Protein AF-A0A941PF91-F1 (afdb_monomer_lite)

Foldseek 3Di:
DPDDDDDCVQLLVLLVVLLVCVVPDDPVRQLLSQQQRNLVSLLPDDQVVLLLLQPQFAFLVVQDPDDDPDGDSDQWQFFEQDPVVRDTDTDGQNDAPDPQGHRNHQWHKFWDFPDSPDRGGGIHIYTDSGDPDSVRSVSVSSNSVVVRVVVVVVVVVVVVVVVVVVVVVVVD

Secondary structure (DSSP, 8-state):
-------THHHHHHHHHHHHHTTTS-HHHHHHHIIIIIIHHHTT--HHHHHHHH-SS--SSSPPS---SS-----EEEEEEETTTTEEEEEESSS-SSSSSSBTTTBEEEEE-S-TT-TTPPPEEEEESS-S-HHHHHHHHHHHHHHHHHHHHHHHHHHHHHHHHHHHHS--

Sequence (172 aa):
AHGHHFSLKELTDALQVYVDNYNRWDSSQGSNHWCKKVGGAQTRLPAHVVNEYCRADRAFEPCPSEWESKLPRTQEVPRLWDSTQSKYIKGSWFIPPSAEDGLGLTYAFLRYTEHLESESAPGYGFFVWMAEKEELCRADLKALQSLWKTRTQQLKLLQSQLLSGVNQCVLA

pLDDT: mean 81.1, std 14.69, range [33.91, 98.0]

Radius of gyration: 18.07 Å; chains: 1; bounding box: 36×33×61 Å

Structure (mmCIF, N/CA/C/O backbone):
data_AF-A0A941PF91-F1
#
_entry.id   AF-A0A941PF91-F1
#
loop_
_atom_site.group_PDB
_atom_site.id
_atom_site.type_symbol
_atom_site.label_atom_id
_atom_site.label_alt_id
_atom_site.label_comp_id
_atom_site.label_asym_id
_atom_site.label_entity_id
_atom_site.label_seq_id
_atom_site.pdbx_PDB_ins_code
_atom_site.Cartn_x
_atom_site.Cartn_y
_atom_site.Cartn_z
_atom_site.occupancy
_atom_site.B_iso_or_equiv
_atom_site.auth_seq_id
_atom_site.auth_comp_id
_atom_site.auth_asym_id
_atom_site.auth_atom_id
_atom_site.pdbx_PDB_model_num
ATOM 1 N N . ALA A 1 1 ? 6.386 -6.883 24.760 1.00 37.00 1 ALA A N 1
ATOM 2 C CA . ALA A 1 1 ? 5.832 -5.520 24.881 1.00 37.00 1 ALA A CA 1
ATOM 3 C C . ALA A 1 1 ? 4.627 -5.408 23.953 1.00 37.00 1 ALA A C 1
ATOM 5 O O . ALA A 1 1 ? 4.801 -5.425 22.742 1.00 37.00 1 ALA A O 1
ATOM 6 N N . HIS A 1 2 ? 3.411 -5.396 24.498 1.00 33.91 2 HIS A N 1
ATOM 7 C CA . HIS A 1 2 ? 2.184 -5.186 23.724 1.00 33.91 2 HIS A CA 1
ATOM 8 C C . HIS A 1 2 ? 1.773 -3.721 23.894 1.00 33.91 2 HIS A C 1
ATOM 10 O O . HIS A 1 2 ? 1.716 -3.260 25.030 1.00 33.91 2 HIS A O 1
ATOM 16 N N . GLY A 1 3 ? 1.527 -2.985 22.804 1.00 50.19 3 GLY A N 1
ATOM 17 C CA . GLY A 1 3 ? 0.952 -1.635 22.911 1.00 50.19 3 GLY A CA 1
ATOM 18 C C . GLY A 1 3 ? 1.453 -0.559 21.948 1.00 50.19 3 GLY A C 1
ATOM 19 O O . GLY A 1 3 ? 0.935 0.552 22.006 1.00 50.19 3 GLY A O 1
ATOM 20 N N . HIS A 1 4 ? 2.401 -0.828 21.045 1.00 59.41 4 HIS A N 1
ATOM 21 C CA . HIS A 1 4 ? 2.691 0.155 19.997 1.00 59.41 4 HIS A CA 1
ATOM 22 C C . HIS A 1 4 ? 1.529 0.195 19.004 1.00 59.41 4 HIS A C 1
ATOM 24 O O . HIS A 1 4 ? 1.258 -0.777 18.299 1.00 59.41 4 HIS A O 1
ATOM 30 N N . HIS A 1 5 ? 0.811 1.318 18.992 1.00 68.94 5 HIS A N 1
ATOM 31 C CA . HIS A 1 5 ? -0.225 1.577 18.006 1.00 68.94 5 HIS A CA 1
ATOM 32 C C . HIS A 1 5 ? 0.421 1.623 16.617 1.00 68.94 5 HIS A C 1
ATOM 34 O O . HIS A 1 5 ? 1.370 2.376 16.393 1.00 68.94 5 HIS A O 1
ATOM 40 N N . PHE A 1 6 ? -0.073 0.783 15.708 1.00 79.88 6 PHE A N 1
ATOM 41 C CA . PHE A 1 6 ? 0.351 0.787 14.314 1.00 79.88 6 PHE A CA 1
ATOM 42 C C . PHE A 1 6 ? 0.146 2.180 13.706 1.00 79.88 6 PHE A C 1
ATOM 44 O O . PHE A 1 6 ? -0.877 2.805 13.963 1.00 79.88 6 PHE A O 1
ATOM 51 N N . SER A 1 7 ? 1.094 2.641 12.891 1.00 85.31 7 SER A N 1
ATOM 52 C CA . SER A 1 7 ? 1.037 3.935 12.212 1.00 85.31 7 SER A CA 1
ATOM 53 C C . SER A 1 7 ? 1.096 3.743 10.703 1.00 85.31 7 SER A C 1
ATOM 55 O O . SER A 1 7 ? 2.007 3.089 10.198 1.00 85.31 7 SER A O 1
ATOM 57 N N . LEU A 1 8 ? 0.171 4.374 9.976 1.00 90.94 8 LEU A N 1
ATOM 58 C CA . LEU A 1 8 ? 0.203 4.411 8.508 1.00 90.94 8 LEU A CA 1
ATOM 59 C C . LEU A 1 8 ? 1.269 5.357 7.940 1.00 90.94 8 LEU A C 1
ATOM 61 O O . LEU A 1 8 ? 1.470 5.370 6.728 1.00 90.94 8 LEU A O 1
ATOM 65 N N . LYS A 1 9 ? 1.975 6.109 8.798 1.00 91.81 9 LYS A N 1
ATOM 66 C CA . LYS A 1 9 ? 2.915 7.159 8.388 1.00 91.81 9 LYS A CA 1
ATOM 67 C C . LYS A 1 9 ? 3.975 6.661 7.408 1.00 91.81 9 LYS A C 1
ATOM 69 O O . LYS A 1 9 ? 4.230 7.321 6.412 1.00 91.81 9 LYS A O 1
ATOM 74 N N . GLU A 1 10 ? 4.567 5.494 7.661 1.00 94.25 10 GLU A N 1
ATOM 75 C CA . GLU A 1 10 ? 5.618 4.955 6.788 1.00 94.25 10 GLU A CA 1
ATOM 76 C C . GLU A 1 10 ? 5.120 4.722 5.357 1.00 94.25 10 GLU A C 1
ATOM 78 O O . GLU A 1 10 ? 5.814 5.058 4.399 1.00 94.25 10 GLU A O 1
ATOM 83 N N . LEU A 1 11 ? 3.904 4.185 5.208 1.00 96.31 11 LEU A N 1
ATOM 84 C CA . LEU A 1 11 ? 3.304 3.943 3.900 1.00 96.31 11 LEU A CA 1
ATOM 85 C C . LEU A 1 11 ? 2.885 5.255 3.230 1.00 96.31 11 LEU A C 1
ATOM 87 O O . LEU A 1 11 ? 3.169 5.454 2.051 1.00 96.31 11 LEU A O 1
ATOM 91 N N . THR A 1 12 ? 2.250 6.168 3.971 1.00 96.31 12 THR A N 1
ATOM 92 C CA . THR A 1 12 ? 1.822 7.457 3.408 1.00 96.31 12 THR A CA 1
ATOM 93 C C . THR A 1 12 ? 3.007 8.329 3.002 1.00 96.31 12 THR A C 1
ATOM 95 O O . THR A 1 12 ? 2.947 8.968 1.960 1.00 96.31 12 THR A O 1
ATOM 98 N N . ASP A 1 13 ? 4.101 8.322 3.767 1.00 97.31 13 ASP A N 1
ATOM 99 C CA . ASP A 1 13 ? 5.326 9.045 3.414 1.00 97.31 13 ASP A CA 1
ATOM 100 C C . ASP A 1 13 ? 5.967 8.442 2.158 1.00 97.31 13 ASP A C 1
ATOM 102 O O . ASP A 1 13 ? 6.359 9.172 1.251 1.00 97.31 13 ASP A O 1
ATOM 106 N N . ALA A 1 14 ? 6.048 7.108 2.071 1.00 97.38 14 ALA A N 1
ATOM 107 C CA . ALA A 1 14 ? 6.593 6.438 0.894 1.00 97.38 14 ALA A CA 1
ATOM 108 C C . ALA A 1 14 ? 5.777 6.753 -0.370 1.00 97.38 14 ALA A C 1
ATOM 110 O O . ALA A 1 14 ? 6.367 7.042 -1.412 1.00 97.38 14 ALA A O 1
ATOM 111 N N . LEU A 1 15 ? 4.443 6.743 -0.271 1.00 96.81 15 LEU A N 1
ATOM 112 C CA . LEU A 1 15 ? 3.547 7.129 -1.363 1.00 96.81 15 LEU A CA 1
ATOM 113 C C . LEU A 1 15 ? 3.689 8.608 -1.728 1.00 96.81 15 LEU A C 1
ATOM 115 O O . LEU A 1 15 ? 3.776 8.920 -2.910 1.00 96.81 15 LEU A O 1
ATOM 119 N N . GLN A 1 16 ? 3.769 9.508 -0.744 1.00 97.69 16 GLN A N 1
ATOM 120 C CA . GLN A 1 16 ? 3.970 10.937 -0.989 1.00 97.69 16 GLN A CA 1
ATOM 121 C C . GLN A 1 16 ? 5.276 11.186 -1.749 1.00 97.69 16 GLN A C 1
ATOM 123 O O . GLN A 1 16 ? 5.264 11.860 -2.771 1.00 97.69 16 GLN A O 1
ATOM 128 N N . VAL A 1 17 ? 6.383 10.572 -1.317 1.00 98.00 17 VAL A N 1
ATOM 129 C CA . VAL A 1 17 ? 7.673 10.696 -2.013 1.00 98.00 17 VAL A CA 1
ATOM 130 C C . VAL A 1 17 ? 7.591 10.144 -3.439 1.00 98.00 17 VAL A C 1
ATOM 132 O O . VAL A 1 17 ? 8.153 10.751 -4.349 1.00 98.00 17 VAL A O 1
ATOM 135 N N . TYR A 1 18 ? 6.893 9.023 -3.650 1.00 96.56 18 TYR A N 1
ATOM 136 C CA . TYR A 1 18 ? 6.701 8.462 -4.989 1.00 96.56 18 TYR A CA 1
ATOM 137 C C . TYR A 1 18 ? 5.920 9.418 -5.894 1.00 96.56 18 TYR A C 1
ATOM 139 O O . TYR A 1 18 ? 6.340 9.691 -7.012 1.00 96.56 18 TYR A O 1
ATOM 147 N N . VAL A 1 19 ? 4.811 9.960 -5.389 1.00 96.25 19 VAL A N 1
ATOM 148 C CA . VAL A 1 19 ? 3.976 10.943 -6.084 1.00 96.25 19 VAL A CA 1
ATOM 149 C C . VAL A 1 19 ? 4.787 12.196 -6.431 1.00 96.25 19 VAL A C 1
ATOM 151 O O . VAL A 1 19 ? 4.846 12.579 -7.593 1.00 96.25 19 VAL A O 1
ATOM 154 N N . ASP A 1 20 ? 5.490 12.788 -5.464 1.00 97.44 20 ASP A N 1
ATOM 155 C CA . ASP A 1 20 ? 6.247 14.036 -5.650 1.00 97.44 20 ASP A CA 1
ATOM 156 C C . ASP A 1 20 ? 7.359 13.924 -6.706 1.00 97.44 20 ASP A C 1
ATOM 158 O O . ASP A 1 20 ? 7.788 14.928 -7.286 1.00 97.44 20 ASP A O 1
ATOM 162 N N . ASN A 1 21 ? 7.842 12.703 -6.953 1.00 97.06 21 ASN A N 1
ATOM 163 C CA . ASN A 1 21 ? 8.919 12.420 -7.895 1.00 97.06 21 ASN A CA 1
ATOM 164 C C . ASN A 1 21 ? 8.467 11.631 -9.129 1.00 97.06 21 ASN A C 1
ATOM 166 O O . ASN A 1 21 ? 9.312 11.320 -9.965 1.00 97.06 21 ASN A O 1
ATOM 170 N N . TYR A 1 22 ? 7.169 11.357 -9.291 1.00 93.62 22 TYR A N 1
ATOM 171 C CA . TYR A 1 22 ? 6.650 10.480 -10.343 1.00 93.62 22 TYR A CA 1
ATOM 172 C C . TYR A 1 22 ? 7.139 10.877 -11.743 1.00 93.62 22 TYR A C 1
ATOM 174 O O . TYR A 1 22 ? 7.702 10.065 -12.466 1.00 93.62 22 TYR A O 1
ATOM 182 N N . ASN A 1 23 ? 7.008 12.161 -12.091 1.00 93.25 23 ASN A N 1
ATOM 183 C CA . ASN A 1 23 ? 7.433 12.698 -13.391 1.00 93.25 23 ASN A CA 1
ATOM 184 C C . ASN A 1 23 ? 8.930 13.064 -13.456 1.00 93.25 23 ASN A C 1
ATOM 186 O O . ASN A 1 23 ? 9.387 13.610 -14.457 1.00 93.25 23 ASN A O 1
ATOM 190 N N . ARG A 1 24 ? 9.683 12.854 -12.370 1.00 96.06 24 ARG A N 1
ATOM 191 C CA . ARG A 1 24 ? 11.101 13.245 -12.245 1.00 96.06 24 ARG A CA 1
ATOM 192 C C . ARG A 1 24 ? 12.043 12.052 -12.241 1.00 96.06 24 ARG A C 1
ATOM 194 O O . ARG A 1 24 ? 13.215 12.210 -12.566 1.00 96.06 24 ARG A O 1
ATOM 201 N N . TRP A 1 25 ? 11.547 10.900 -11.816 1.00 96.31 25 TRP A N 1
ATOM 202 C CA . TRP A 1 25 ? 12.309 9.670 -11.759 1.00 96.31 25 TRP A CA 1
ATOM 203 C C . TRP A 1 25 ? 12.261 8.918 -13.075 1.00 96.31 25 TRP A C 1
ATOM 205 O O . TRP A 1 25 ? 11.244 8.888 -13.766 1.00 96.31 25 TRP A O 1
ATOM 215 N N . ASP A 1 26 ? 13.375 8.272 -13.396 1.00 95.44 26 ASP A N 1
ATOM 216 C CA . ASP A 1 26 ? 13.375 7.247 -14.426 1.00 95.44 26 ASP A CA 1
ATOM 217 C C . ASP A 1 26 ? 12.670 5.967 -13.935 1.00 95.44 26 ASP A C 1
ATOM 219 O O . ASP A 1 26 ? 12.357 5.792 -12.751 1.00 95.44 26 ASP A O 1
ATOM 223 N N . SER A 1 27 ? 12.435 5.033 -14.856 1.00 91.94 27 SER A N 1
ATOM 224 C CA . SER A 1 27 ? 11.764 3.766 -14.557 1.00 91.94 27 SER A CA 1
ATOM 225 C C . SER A 1 27 ? 12.485 2.923 -13.496 1.00 91.94 27 SER A C 1
ATOM 227 O O . SER A 1 27 ? 11.837 2.189 -12.748 1.00 91.94 27 SER A O 1
ATOM 229 N N . SER A 1 28 ? 13.813 3.010 -13.399 1.00 94.38 28 SER A N 1
ATOM 230 C CA . SER A 1 28 ? 14.595 2.265 -12.406 1.00 94.38 28 SER A CA 1
ATOM 231 C C . SER A 1 28 ? 14.400 2.855 -11.010 1.00 94.38 28 SER A C 1
ATOM 233 O O . SER A 1 28 ? 14.093 2.136 -10.062 1.00 94.38 28 SER A O 1
ATOM 235 N N . GLN A 1 29 ? 14.496 4.178 -10.884 1.00 96.38 29 GLN A N 1
ATOM 236 C CA . GLN A 1 29 ? 14.245 4.903 -9.641 1.00 96.38 29 GLN A CA 1
ATOM 237 C C . GLN A 1 29 ? 12.800 4.712 -9.165 1.00 96.38 29 GLN A C 1
ATOM 239 O O . GLN A 1 29 ? 12.576 4.373 -8.000 1.00 96.38 29 GLN A O 1
ATOM 244 N N . GLY A 1 30 ? 11.835 4.855 -10.081 1.00 95.38 30 GLY A N 1
ATOM 245 C CA . GLY A 1 30 ? 10.414 4.646 -9.819 1.00 95.38 30 GLY A CA 1
ATOM 246 C C . GLY A 1 30 ? 10.125 3.231 -9.325 1.00 95.38 30 GLY A C 1
ATOM 247 O O . GLY A 1 30 ? 9.635 3.064 -8.209 1.00 95.38 30 GLY A O 1
ATOM 248 N N . SER A 1 31 ? 10.488 2.201 -10.096 1.00 94.75 31 SER A N 1
ATOM 249 C CA . SER A 1 31 ? 10.262 0.803 -9.686 1.00 94.75 31 SER A CA 1
ATOM 250 C C . SER A 1 31 ? 10.981 0.451 -8.383 1.00 94.75 31 SER A C 1
ATOM 252 O O . SER A 1 31 ? 10.398 -0.205 -7.521 1.00 94.75 31 SER A O 1
ATOM 254 N N . ASN A 1 32 ? 12.215 0.920 -8.172 1.00 96.12 32 ASN A N 1
ATOM 255 C CA . ASN A 1 32 ? 12.945 0.652 -6.934 1.00 96.12 32 ASN A CA 1
ATOM 256 C C . ASN A 1 32 ? 12.224 1.254 -5.721 1.00 96.12 32 ASN A C 1
ATOM 258 O O . ASN A 1 32 ? 11.976 0.551 -4.738 1.00 96.12 32 ASN A O 1
ATOM 262 N N . HIS A 1 33 ? 11.819 2.525 -5.793 1.00 97.44 33 HIS A N 1
ATOM 263 C CA . HIS A 1 33 ? 11.078 3.151 -4.699 1.00 97.44 33 HIS A CA 1
ATOM 264 C C . HIS A 1 33 ? 9.710 2.496 -4.495 1.00 97.44 33 HIS A C 1
ATOM 266 O O . HIS A 1 33 ? 9.342 2.189 -3.360 1.00 97.44 33 HIS A O 1
ATOM 272 N N . TRP A 1 34 ? 8.979 2.225 -5.576 1.00 96.38 34 TRP A N 1
ATOM 273 C CA . TRP A 1 34 ? 7.686 1.551 -5.528 1.00 96.38 34 TRP A CA 1
ATOM 274 C C . TRP A 1 34 ? 7.797 0.195 -4.828 1.00 96.38 34 TRP A C 1
ATOM 276 O O . TRP A 1 34 ? 7.204 -0.021 -3.772 1.00 96.38 34 TRP A O 1
ATOM 286 N N . CYS A 1 35 ? 8.642 -0.698 -5.332 1.00 95.19 35 CYS A N 1
ATOM 287 C CA . CYS A 1 35 ? 8.772 -2.040 -4.786 1.00 95.19 35 CYS A CA 1
ATOM 288 C C . CYS A 1 35 ? 9.360 -2.019 -3.374 1.00 95.19 35 CYS A C 1
ATOM 290 O O . CYS A 1 35 ? 8.791 -2.613 -2.465 1.00 95.19 35 CYS A O 1
ATOM 292 N N . LYS A 1 36 ? 10.474 -1.315 -3.145 1.00 96.06 36 LYS A N 1
ATOM 293 C CA . LYS A 1 36 ? 11.223 -1.430 -1.883 1.00 96.06 36 LYS A CA 1
ATOM 294 C C . LYS A 1 36 ? 10.711 -0.519 -0.772 1.00 96.06 36 LYS A C 1
ATOM 296 O O . LYS A 1 36 ? 10.856 -0.867 0.399 1.00 96.06 36 LYS A O 1
ATOM 301 N N . LYS A 1 37 ? 10.145 0.651 -1.093 1.00 97.50 37 LYS A N 1
ATOM 302 C CA . LYS A 1 37 ? 9.644 1.606 -0.087 1.00 97.50 37 LYS A CA 1
ATOM 303 C C . LYS A 1 37 ? 8.139 1.482 0.099 1.00 97.50 37 LYS A C 1
ATOM 305 O O . LYS A 1 37 ? 7.715 1.241 1.226 1.00 97.50 37 LYS A O 1
ATOM 310 N N . VAL A 1 38 ? 7.350 1.576 -0.974 1.00 96.69 38 VAL A N 1
ATOM 311 C CA . VAL A 1 38 ? 5.884 1.431 -0.885 1.00 96.69 38 VAL A CA 1
ATOM 312 C C . VAL A 1 38 ? 5.524 -0.015 -0.549 1.00 96.69 38 VAL A C 1
ATOM 314 O O . VAL A 1 38 ? 4.953 -0.270 0.511 1.00 96.69 38 VAL A O 1
ATOM 317 N N . GLY A 1 39 ? 5.956 -0.976 -1.371 1.00 94.94 39 GLY A N 1
ATOM 318 C CA . GLY A 1 39 ? 5.732 -2.403 -1.120 1.00 94.94 39 GLY A CA 1
ATOM 319 C C . GLY A 1 39 ? 6.336 -2.849 0.210 1.00 94.94 39 GLY A C 1
ATOM 320 O O . GLY A 1 39 ? 5.707 -3.565 0.985 1.00 94.94 39 GLY A O 1
ATOM 321 N N . GLY A 1 40 ? 7.532 -2.349 0.531 1.00 94.69 40 GLY A N 1
ATOM 322 C CA . GLY A 1 40 ? 8.193 -2.624 1.802 1.00 94.69 40 GLY A CA 1
ATOM 323 C C . GLY A 1 40 ? 7.405 -2.122 3.014 1.00 94.69 40 GLY A C 1
ATOM 324 O O . GLY A 1 40 ? 7.411 -2.785 4.044 1.00 94.69 40 GLY A O 1
ATOM 325 N N . ALA A 1 41 ? 6.719 -0.981 2.931 1.00 95.69 41 ALA A N 1
ATOM 326 C CA . ALA A 1 41 ? 5.812 -0.523 3.986 1.00 95.69 41 ALA A CA 1
ATOM 327 C C . ALA A 1 41 ? 4.510 -1.340 4.025 1.00 95.69 41 ALA A C 1
ATOM 329 O O . ALA A 1 41 ? 3.982 -1.614 5.104 1.00 95.69 41 ALA A O 1
ATOM 330 N N . GLN A 1 42 ? 4.031 -1.798 2.868 1.00 94.31 42 GLN A N 1
ATOM 331 C CA . GLN A 1 42 ? 2.830 -2.624 2.756 1.00 94.31 42 GLN A CA 1
ATOM 332 C C . GLN A 1 42 ? 2.960 -3.999 3.436 1.00 94.31 42 GLN A C 1
ATOM 334 O O . GLN A 1 42 ? 1.972 -4.509 3.969 1.00 94.31 42 GLN A O 1
ATOM 339 N N . THR A 1 43 ? 4.165 -4.578 3.514 1.00 92.31 43 THR A N 1
ATOM 340 C CA . THR A 1 43 ? 4.395 -5.846 4.244 1.00 92.31 43 THR A CA 1
ATOM 341 C C . THR A 1 43 ? 4.165 -5.736 5.754 1.00 92.31 43 THR A C 1
ATOM 343 O O . THR A 1 43 ? 3.923 -6.745 6.413 1.00 92.31 43 THR A O 1
ATOM 346 N N . ARG A 1 44 ? 4.215 -4.520 6.318 1.00 91.94 44 ARG A N 1
ATOM 347 C CA . ARG A 1 44 ? 4.026 -4.257 7.756 1.00 91.94 44 ARG A CA 1
ATOM 348 C C . ARG A 1 44 ? 2.594 -3.868 8.122 1.00 91.94 44 ARG A C 1
ATOM 350 O O . ARG A 1 44 ? 2.330 -3.551 9.283 1.00 91.94 44 ARG A O 1
ATOM 357 N N . LEU A 1 45 ? 1.672 -3.861 7.159 1.00 91.31 45 LEU A N 1
ATOM 358 C CA . LEU A 1 45 ? 0.293 -3.470 7.424 1.00 91.31 45 LEU A CA 1
ATOM 359 C C . LEU A 1 45 ? -0.421 -4.492 8.318 1.00 91.31 45 LEU A C 1
ATOM 361 O O . LEU A 1 45 ? -0.315 -5.701 8.102 1.00 91.31 45 LEU A O 1
ATOM 365 N N . PRO A 1 46 ? -1.210 -4.030 9.301 1.00 88.88 46 PRO A N 1
ATOM 366 C CA . PRO A 1 46 ? -2.051 -4.909 10.088 1.00 88.88 46 PRO A CA 1
ATOM 367 C C . PRO A 1 46 ? -3.213 -5.420 9.233 1.00 88.88 46 PRO A C 1
ATOM 369 O O . PRO A 1 46 ? -3.684 -4.747 8.314 1.00 88.88 46 PRO A O 1
ATOM 372 N N . ALA A 1 47 ? -3.749 -6.581 9.611 1.00 86.44 47 ALA A N 1
ATOM 373 C CA . ALA A 1 47 ? -4.807 -7.262 8.865 1.00 86.44 47 ALA A CA 1
ATOM 374 C C . ALA A 1 47 ? -6.026 -6.376 8.549 1.00 86.44 47 ALA A C 1
ATOM 376 O O . ALA A 1 47 ? -6.621 -6.520 7.490 1.00 86.44 47 ALA A O 1
ATOM 377 N N . HIS A 1 48 ? -6.394 -5.438 9.428 1.00 85.31 48 HIS A N 1
ATOM 378 C CA . HIS A 1 48 ? -7.531 -4.552 9.169 1.00 85.31 48 HIS A CA 1
ATOM 379 C C . HIS A 1 48 ? -7.278 -3.569 8.015 1.00 85.31 48 HIS A C 1
ATOM 381 O O . HIS A 1 48 ? -8.214 -3.259 7.295 1.00 85.31 48 HIS A O 1
ATOM 387 N N . VAL A 1 49 ? -6.040 -3.113 7.794 1.00 89.31 49 VAL A N 1
ATOM 388 C CA . VAL A 1 49 ? -5.701 -2.279 6.625 1.00 89.31 49 VAL A CA 1
ATOM 389 C C . VAL A 1 49 ? -5.586 -3.148 5.375 1.00 89.31 49 VAL A C 1
ATOM 391 O O . VAL A 1 49 ? -6.077 -2.770 4.318 1.00 89.31 49 VAL A O 1
ATOM 394 N N . VAL A 1 50 ? -5.000 -4.343 5.496 1.00 89.75 50 VAL A N 1
ATOM 395 C CA . VAL A 1 50 ? -4.930 -5.302 4.379 1.00 89.75 50 VAL A CA 1
ATOM 396 C C . VAL A 1 50 ? -6.330 -5.673 3.883 1.00 89.75 50 VAL A C 1
ATOM 398 O O . VAL A 1 50 ? -6.567 -5.702 2.682 1.00 89.75 50 VAL A O 1
ATOM 401 N N . ASN A 1 51 ? -7.296 -5.863 4.783 1.00 86.94 51 ASN A N 1
ATOM 402 C CA . ASN A 1 51 ? -8.683 -6.118 4.395 1.00 86.94 51 ASN A CA 1
ATOM 403 C C . ASN A 1 51 ? -9.288 -4.959 3.584 1.00 86.94 51 ASN A C 1
ATOM 405 O O . ASN A 1 51 ? -10.055 -5.217 2.661 1.00 86.94 51 ASN A O 1
ATOM 409 N N . GLU A 1 52 ? -8.936 -3.700 3.877 1.00 88.38 52 GLU A N 1
ATOM 410 C CA . GLU A 1 52 ? -9.366 -2.556 3.056 1.00 88.38 52 GLU A CA 1
ATOM 411 C C . GLU A 1 52 ? -8.778 -2.632 1.647 1.00 88.38 52 GLU A C 1
ATOM 413 O O . GLU A 1 52 ? -9.486 -2.346 0.686 1.00 88.38 52 GLU A O 1
ATOM 418 N N . TYR A 1 53 ? -7.526 -3.079 1.520 1.00 87.50 53 TYR A N 1
ATOM 419 C CA . TYR A 1 53 ? -6.862 -3.312 0.238 1.00 87.50 53 TYR A CA 1
ATOM 420 C C . TYR A 1 53 ? -7.387 -4.524 -0.539 1.00 87.50 53 TYR A C 1
ATOM 422 O O . TYR A 1 53 ? -7.321 -4.519 -1.769 1.00 87.50 53 TYR A O 1
ATOM 430 N N . CYS A 1 54 ? -7.927 -5.538 0.134 1.00 82.56 54 CYS A N 1
ATOM 431 C CA . CYS A 1 54 ? -8.405 -6.775 -0.496 1.00 82.56 54 CYS A CA 1
ATOM 432 C C . CYS A 1 54 ? -9.922 -6.808 -0.742 1.00 82.56 54 CYS A C 1
ATOM 434 O O . CYS A 1 54 ? -10.436 -7.752 -1.336 1.00 82.56 54 CYS A O 1
ATOM 436 N N . ARG A 1 55 ? -10.676 -5.804 -0.289 1.00 81.88 55 ARG A N 1
ATOM 437 C CA . ARG A 1 55 ? -12.140 -5.794 -0.414 1.00 81.88 55 ARG A CA 1
ATOM 438 C C . ARG A 1 55 ? -12.574 -5.686 -1.882 1.00 81.88 55 ARG A C 1
ATOM 440 O O . ARG A 1 55 ? -12.037 -4.843 -2.585 1.00 81.88 55 ARG A O 1
ATOM 447 N N . ALA A 1 56 ? -13.528 -6.475 -2.363 1.00 76.25 56 ALA A N 1
ATOM 448 C CA . ALA A 1 56 ? -13.931 -6.418 -3.780 1.00 76.25 56 ALA A CA 1
ATOM 449 C C . ALA A 1 56 ? -15.061 -5.408 -4.070 1.00 76.25 56 ALA A C 1
ATOM 451 O O . ALA A 1 56 ? -15.290 -5.039 -5.216 1.00 76.25 56 ALA A O 1
ATOM 452 N N . ASP A 1 57 ? -15.782 -4.969 -3.038 1.00 78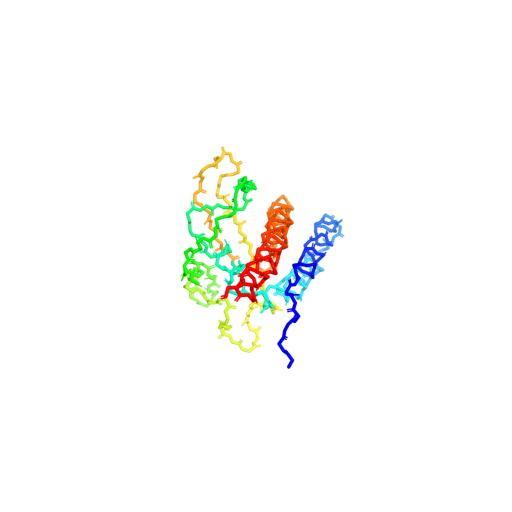.12 57 ASP A N 1
ATOM 453 C CA . ASP A 1 57 ? -17.064 -4.258 -3.162 1.00 78.12 57 ASP A CA 1
ATOM 454 C C . ASP A 1 57 ? -16.963 -2.727 -3.295 1.00 78.12 57 ASP A C 1
ATOM 456 O O . ASP A 1 57 ? -17.967 -2.063 -3.523 1.00 78.12 57 ASP A O 1
ATOM 460 N N . ARG A 1 58 ? -15.771 -2.147 -3.138 1.00 81.50 58 ARG A N 1
ATOM 461 C CA . ARG A 1 58 ? -15.537 -0.692 -3.140 1.00 81.50 58 ARG A CA 1
ATOM 462 C C . ARG A 1 58 ? -14.109 -0.424 -3.572 1.00 81.50 58 ARG A C 1
ATOM 464 O O . ARG A 1 58 ? -13.263 -1.291 -3.417 1.00 81.50 58 ARG A O 1
ATOM 471 N N . ALA A 1 59 ? -13.787 0.768 -4.037 1.00 81.44 59 ALA A N 1
ATOM 472 C CA . ALA A 1 59 ? -12.416 1.141 -4.355 1.00 81.44 59 ALA A CA 1
ATOM 473 C C . ALA A 1 59 ? -11.851 2.201 -3.404 1.00 81.44 59 ALA A C 1
ATOM 475 O O . ALA A 1 59 ? -12.502 2.590 -2.438 1.00 81.44 59 ALA A O 1
ATOM 476 N N . PHE A 1 60 ? -10.607 2.618 -3.642 1.00 86.75 60 PHE A N 1
ATOM 477 C CA . PHE A 1 60 ? -10.029 3.791 -2.979 1.00 86.75 60 PHE A CA 1
ATOM 478 C C . PHE A 1 60 ? -10.306 5.090 -3.738 1.00 86.75 60 PHE A C 1
ATOM 480 O O . PHE A 1 60 ? -10.210 6.148 -3.129 1.00 86.75 60 PHE A O 1
ATOM 487 N N . GLU A 1 61 ? -10.701 5.006 -5.013 1.00 83.94 61 GLU A N 1
ATOM 488 C CA . GLU A 1 61 ? -11.207 6.136 -5.791 1.00 83.94 61 GLU A CA 1
ATOM 489 C C . GLU A 1 61 ? -12.635 5.831 -6.282 1.00 83.94 61 GLU A C 1
ATOM 491 O O . GLU A 1 61 ? -12.825 4.796 -6.920 1.00 83.94 61 GLU A O 1
ATOM 496 N N . PRO A 1 62 ? -13.633 6.685 -5.998 1.00 84.38 62 PRO A N 1
ATOM 497 C CA . PRO A 1 62 ? -13.530 7.878 -5.158 1.00 84.38 62 PRO A CA 1
ATOM 498 C C . PRO A 1 62 ? -13.140 7.544 -3.710 1.00 84.38 62 PRO A C 1
ATOM 500 O O . PRO A 1 62 ? -13.533 6.507 -3.171 1.00 84.38 62 PRO A O 1
ATOM 503 N N . CYS A 1 63 ? -12.360 8.433 -3.078 1.00 87.00 63 CYS A N 1
ATOM 504 C CA . CYS A 1 63 ? -11.997 8.303 -1.662 1.00 87.00 63 CYS A CA 1
ATOM 505 C C . CYS A 1 63 ? -13.263 8.108 -0.820 1.00 87.00 63 CYS A C 1
ATOM 507 O O . CYS A 1 63 ? -14.129 8.990 -0.838 1.00 87.00 63 CYS A O 1
ATOM 509 N N . PRO A 1 64 ? -13.373 7.021 -0.040 1.00 84.12 64 PRO A N 1
ATOM 510 C CA . PRO A 1 64 ? -14.612 6.767 0.663 1.00 84.12 64 PRO A CA 1
ATOM 511 C C . PRO A 1 64 ? -14.953 7.833 1.705 1.00 84.12 64 PRO A C 1
ATOM 513 O O . PRO A 1 64 ? -14.077 8.322 2.427 1.00 84.12 64 PRO A O 1
ATOM 516 N N . SER A 1 65 ? -16.242 8.165 1.791 1.00 83.12 65 SER A N 1
ATOM 517 C CA . SER A 1 65 ? -16.792 9.104 2.774 1.00 83.12 65 SER A CA 1
ATOM 518 C C . SER A 1 65 ? -16.846 8.514 4.184 1.00 83.12 65 SER A C 1
ATOM 520 O O . SER A 1 65 ? -16.688 9.242 5.164 1.00 83.12 65 SER A O 1
ATOM 522 N N . GLU A 1 66 ? -17.024 7.197 4.293 1.00 83.44 66 GLU A N 1
ATOM 523 C CA . GLU A 1 66 ? -17.127 6.467 5.556 1.00 83.44 66 GLU A CA 1
ATOM 524 C C . GLU A 1 66 ? -16.206 5.244 5.566 1.00 83.44 66 GLU A C 1
ATOM 526 O O . GLU A 1 66 ? -15.946 4.643 4.528 1.00 83.44 66 GLU A O 1
ATOM 531 N N . TRP A 1 67 ? -15.710 4.853 6.742 1.00 85.19 67 TRP A N 1
ATOM 532 C CA . TRP A 1 67 ? -14.911 3.636 6.921 1.00 85.19 67 TRP A CA 1
ATOM 533 C C . TRP A 1 67 ? -15.603 2.715 7.918 1.00 85.19 67 TRP A C 1
ATOM 535 O O . TRP A 1 67 ? -15.657 3.002 9.120 1.00 85.19 67 TRP A O 1
ATOM 545 N N . GLU A 1 68 ? -16.132 1.600 7.423 1.00 83.19 68 GLU A N 1
ATOM 546 C CA . GLU A 1 68 ? -16.951 0.681 8.198 1.00 83.19 68 GLU A CA 1
ATOM 547 C C . GLU A 1 68 ? -16.143 0.039 9.335 1.00 83.19 68 GLU A C 1
ATOM 549 O O . GLU A 1 68 ? -14.946 -0.247 9.230 1.00 83.19 68 GLU A O 1
ATOM 554 N N . SER A 1 69 ? -16.789 -0.205 10.474 1.00 74.75 69 SER A N 1
ATOM 555 C CA . SER A 1 69 ? -16.157 -0.906 11.601 1.00 74.75 69 SER A CA 1
ATOM 556 C C . SER A 1 69 ? -16.035 -2.412 11.356 1.00 74.75 69 SER A C 1
ATOM 558 O O . SER A 1 69 ? -15.108 -3.050 11.856 1.00 74.75 69 SER A O 1
ATOM 560 N N . LYS A 1 70 ? -16.954 -2.986 10.570 1.00 78.62 70 LYS A N 1
ATOM 561 C CA . LYS A 1 70 ? -16.972 -4.405 10.209 1.00 78.62 70 LYS A CA 1
ATOM 562 C C . LYS A 1 70 ? -16.404 -4.582 8.808 1.00 78.62 70 LYS A C 1
ATOM 564 O O . LYS A 1 70 ? -17.088 -4.328 7.825 1.00 78.62 70 LYS A O 1
ATOM 569 N N . LEU A 1 71 ? -15.163 -5.049 8.739 1.00 76.38 71 LEU A N 1
ATOM 570 C CA . LEU A 1 71 ? -14.506 -5.335 7.469 1.00 76.38 71 LEU A CA 1
ATOM 571 C C . LEU A 1 71 ? -14.771 -6.780 7.028 1.00 76.38 71 LEU A C 1
ATOM 573 O O . LEU A 1 71 ? -14.623 -7.697 7.848 1.00 76.38 71 LEU A O 1
ATOM 577 N N . PRO A 1 72 ? -15.102 -7.011 5.745 1.00 74.56 72 PRO A N 1
ATOM 578 C CA . PRO A 1 72 ? -15.001 -8.320 5.121 1.00 74.56 72 PRO A CA 1
ATOM 579 C C . PRO A 1 72 ? -13.613 -8.908 5.379 1.00 74.56 72 PRO A C 1
ATOM 581 O O . PRO A 1 72 ? -12.591 -8.258 5.164 1.00 74.56 72 PRO A O 1
ATOM 584 N N . ARG A 1 73 ? -13.564 -10.151 5.863 1.00 68.62 73 ARG A N 1
ATOM 585 C CA . ARG A 1 73 ? -12.306 -10.867 6.132 1.00 68.62 73 ARG A CA 1
ATOM 586 C C . ARG A 1 73 ? -11.786 -11.569 4.879 1.00 68.62 73 ARG A C 1
ATOM 588 O O . ARG A 1 73 ? -11.368 -12.721 4.936 1.00 68.62 73 ARG A O 1
ATOM 595 N N . THR A 1 74 ? -11.861 -10.900 3.738 1.00 66.50 74 THR A N 1
ATOM 596 C CA . THR A 1 74 ? -11.335 -11.421 2.480 1.00 66.50 74 THR A CA 1
ATOM 597 C C . THR A 1 74 ? -9.893 -10.956 2.356 1.00 66.50 74 THR A C 1
ATOM 599 O O . THR A 1 74 ? -9.645 -9.791 2.073 1.00 66.50 74 THR A O 1
ATOM 602 N N . GLN A 1 75 ? -8.941 -11.857 2.600 1.00 62.34 75 GLN A N 1
ATOM 603 C CA . GLN A 1 75 ? -7.513 -11.616 2.338 1.00 62.34 75 GLN A CA 1
ATOM 604 C C . GLN A 1 75 ? -7.099 -12.094 0.940 1.00 62.34 75 GLN A C 1
ATOM 606 O O . GLN A 1 75 ? -5.919 -12.065 0.600 1.00 62.34 75 GLN A O 1
ATOM 611 N N . GLU A 1 76 ? -8.061 -12.559 0.140 1.00 60.78 76 GLU A N 1
ATOM 612 C CA . GLU A 1 76 ? -7.803 -12.970 -1.230 1.00 60.78 76 GLU A CA 1
ATOM 613 C C . GLU A 1 76 ? -7.501 -11.737 -2.074 1.00 60.78 76 GLU A C 1
ATOM 615 O O . GLU A 1 76 ? -8.346 -10.861 -2.254 1.00 60.78 76 GLU A O 1
ATOM 620 N N . VAL A 1 77 ? -6.274 -11.679 -2.584 1.00 63.78 77 VAL A N 1
ATOM 621 C CA . VAL A 1 77 ? -5.867 -10.662 -3.538 1.00 63.78 77 VAL A CA 1
ATOM 622 C C . VAL A 1 77 ? -6.156 -11.200 -4.939 1.00 63.78 77 VAL A C 1
ATOM 624 O O . VAL A 1 77 ? -5.601 -12.239 -5.314 1.00 63.78 77 VAL A O 1
ATOM 627 N N . PRO A 1 78 ? -7.027 -10.544 -5.724 1.00 55.97 78 PRO A N 1
ATOM 628 C CA . PRO A 1 78 ? -7.618 -11.191 -6.886 1.00 55.97 78 PRO A CA 1
ATOM 629 C C . PRO A 1 78 ? -6.639 -11.422 -8.046 1.00 55.97 78 PRO A C 1
ATOM 631 O O . PRO A 1 78 ? -6.911 -12.302 -8.861 1.00 55.97 78 PRO A O 1
ATOM 634 N N . ARG A 1 79 ? -5.531 -10.666 -8.167 1.00 65.56 79 ARG A N 1
ATOM 635 C CA . ARG A 1 79 ? -4.677 -10.716 -9.371 1.00 65.56 79 ARG A CA 1
ATOM 636 C C . ARG A 1 79 ? -3.191 -10.440 -9.090 1.00 65.56 79 ARG A C 1
ATOM 638 O O . ARG A 1 79 ? -2.765 -9.290 -9.012 1.00 65.56 79 ARG A O 1
ATOM 645 N N . LEU A 1 80 ? -2.391 -11.505 -9.010 1.00 67.62 80 LEU A N 1
ATOM 646 C CA . LEU A 1 80 ? -0.941 -11.471 -9.244 1.00 67.62 80 LEU A CA 1
ATOM 647 C C . LEU A 1 80 ? -0.685 -11.949 -10.681 1.00 67.62 80 LEU A C 1
ATOM 649 O O . LEU A 1 80 ? -1.238 -12.973 -11.081 1.00 67.62 80 LEU A O 1
ATOM 653 N N . TRP A 1 81 ? 0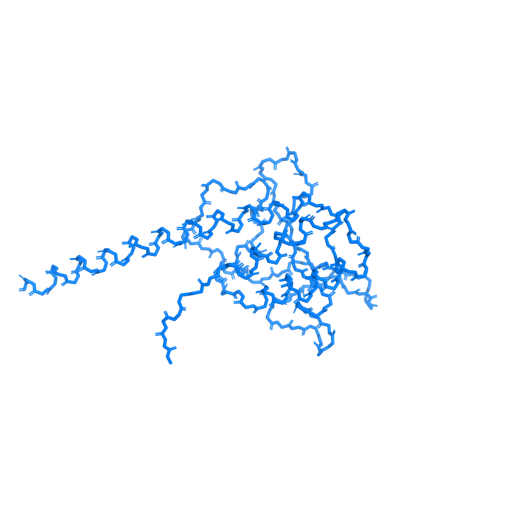.105 -11.218 -11.467 1.00 68.50 81 TRP A N 1
ATOM 654 C CA . TRP A 1 81 ? 0.511 -11.682 -12.796 1.00 68.50 81 TRP A CA 1
ATOM 655 C C . TRP A 1 81 ? 1.648 -12.698 -12.667 1.00 68.50 81 TRP A C 1
ATOM 657 O O . TRP A 1 81 ? 2.723 -12.358 -12.181 1.00 68.50 81 TRP A O 1
ATOM 667 N N . ASP A 1 82 ? 1.417 -13.933 -13.109 1.00 69.75 82 ASP A N 1
ATOM 668 C CA . ASP A 1 82 ? 2.458 -14.951 -13.228 1.00 69.75 82 ASP A CA 1
ATOM 669 C C . ASP A 1 82 ? 3.042 -14.890 -14.644 1.00 69.75 82 ASP A C 1
ATOM 671 O O . ASP A 1 82 ? 2.400 -15.303 -15.614 1.00 69.75 82 ASP A O 1
ATOM 675 N N . SER A 1 83 ? 4.265 -14.367 -14.766 1.00 65.88 83 SER A N 1
ATOM 676 C CA . SER A 1 83 ? 4.976 -14.268 -16.045 1.00 65.88 83 SER A CA 1
ATOM 677 C C . SER A 1 83 ? 5.340 -15.633 -16.633 1.00 65.88 83 SER A C 1
ATOM 679 O O . SER A 1 83 ? 5.394 -15.770 -17.853 1.00 65.88 83 SER A O 1
ATOM 681 N N . THR A 1 84 ? 5.521 -16.655 -15.793 1.00 70.88 84 THR A N 1
ATOM 682 C CA . THR A 1 84 ? 5.843 -18.023 -16.221 1.00 70.88 84 THR A CA 1
ATOM 683 C C . THR A 1 84 ? 4.630 -18.677 -16.873 1.00 70.88 84 THR A C 1
ATOM 685 O O . THR A 1 84 ? 4.749 -19.340 -17.900 1.00 70.88 84 THR A O 1
ATOM 688 N N . GLN A 1 85 ? 3.444 -18.472 -16.295 1.00 72.31 85 GLN A N 1
ATOM 689 C CA . GLN A 1 85 ? 2.194 -19.055 -16.790 1.00 72.31 85 GLN A CA 1
ATOM 690 C C . GLN A 1 85 ? 1.404 -18.123 -17.722 1.00 72.31 85 GLN A C 1
ATOM 692 O O . GLN A 1 85 ? 0.372 -18.538 -18.248 1.00 72.31 85 GLN A O 1
ATOM 697 N N . SER A 1 86 ? 1.862 -16.880 -17.917 1.00 74.50 86 SER A N 1
ATOM 698 C CA . SER A 1 86 ? 1.174 -15.835 -18.693 1.00 74.50 86 SER A CA 1
ATOM 699 C C . SER A 1 86 ? -0.305 -15.682 -18.312 1.00 74.50 86 SER A C 1
ATOM 701 O O . SER A 1 86 ? -1.179 -15.560 -19.173 1.00 74.50 86 SER A O 1
ATOM 703 N N . LYS A 1 87 ? -0.607 -15.737 -17.008 1.00 74.19 87 LYS A N 1
ATOM 704 C CA . LYS A 1 87 ? -1.976 -15.612 -16.488 1.00 74.19 87 LYS A CA 1
ATOM 705 C C . LYS A 1 87 ? -2.005 -14.937 -15.124 1.00 74.19 87 LYS A C 1
ATOM 707 O O . LYS A 1 87 ? -1.037 -14.974 -14.369 1.00 74.19 87 LYS A O 1
ATOM 712 N N . TYR A 1 88 ? -3.167 -14.392 -14.776 1.00 73.38 88 TYR A N 1
ATOM 713 C CA . TYR A 1 88 ? -3.427 -13.958 -13.409 1.00 73.38 88 TYR A CA 1
ATOM 714 C C . TYR A 1 88 ? -3.698 -15.158 -12.502 1.00 73.38 88 TYR A C 1
ATOM 716 O O . TYR A 1 88 ? -4.527 -16.016 -12.814 1.00 73.38 88 TYR A O 1
ATOM 724 N N . ILE A 1 89 ? -3.015 -15.189 -11.364 1.00 72.81 89 ILE A N 1
ATOM 725 C CA . ILE A 1 89 ? -3.222 -16.155 -10.287 1.00 72.81 89 ILE A CA 1
ATOM 726 C C . ILE A 1 89 ? -3.691 -15.437 -9.020 1.00 72.81 89 ILE A C 1
ATOM 728 O O . ILE A 1 89 ? -3.525 -14.221 -8.874 1.00 72.81 89 ILE A O 1
ATOM 732 N N . LYS A 1 90 ? -4.274 -16.194 -8.084 1.00 73.81 90 LYS A N 1
ATOM 733 C CA . LYS A 1 90 ? -4.562 -15.673 -6.745 1.00 73.81 90 LYS A CA 1
ATOM 734 C C . LYS A 1 90 ? -3.241 -15.414 -6.025 1.00 73.81 90 LYS A C 1
ATOM 736 O O . LYS A 1 90 ? -2.437 -16.330 -5.867 1.00 73.81 90 LYS A O 1
ATOM 741 N N . GLY A 1 91 ? -3.035 -14.172 -5.600 1.00 72.81 91 GLY A N 1
ATOM 742 C CA . GLY A 1 91 ? -1.901 -13.792 -4.766 1.00 72.81 91 GLY A CA 1
ATOM 743 C C . GLY A 1 91 ? -2.252 -13.869 -3.282 1.00 72.81 91 GLY A C 1
ATOM 744 O O . GLY A 1 91 ? -3.423 -13.855 -2.898 1.00 72.81 91 GLY A O 1
ATOM 745 N N . SER A 1 92 ? -1.225 -13.900 -2.439 1.00 77.38 92 SER A N 1
ATOM 746 C CA . SER A 1 92 ? -1.362 -13.723 -0.995 1.00 77.38 92 SER A CA 1
ATOM 747 C C . SER A 1 92 ? -0.570 -12.499 -0.562 1.00 77.38 92 SER A C 1
ATOM 749 O O . SER A 1 92 ? 0.565 -12.307 -0.990 1.00 77.38 92 SER A O 1
ATOM 751 N N . TRP A 1 93 ? -1.159 -11.675 0.307 1.00 84.94 93 TRP A N 1
ATOM 752 C CA . TRP A 1 93 ? -0.461 -10.521 0.881 1.00 84.94 93 TRP A CA 1
ATOM 753 C C . TRP A 1 93 ? 0.717 -10.941 1.767 1.00 84.94 93 TRP A C 1
ATOM 755 O O . TRP A 1 93 ? 1.743 -10.268 1.811 1.00 84.94 93 TRP A O 1
ATOM 765 N N . PHE A 1 94 ? 0.559 -12.056 2.486 1.00 83.50 94 PHE A N 1
ATOM 766 C CA . PHE A 1 94 ? 1.493 -12.497 3.526 1.00 83.50 94 PHE A CA 1
ATOM 767 C C . PHE A 1 94 ? 2.386 -13.661 3.097 1.00 83.50 94 PHE A C 1
ATOM 769 O O . PHE A 1 94 ? 3.323 -13.998 3.815 1.00 83.50 94 PHE A O 1
ATOM 776 N N . ILE A 1 95 ? 2.089 -14.295 1.960 1.00 82.69 95 ILE A N 1
ATOM 777 C CA . ILE A 1 95 ? 2.853 -15.435 1.453 1.00 82.69 95 ILE A CA 1
ATOM 778 C C . ILE A 1 95 ? 3.480 -15.010 0.125 1.00 82.69 95 ILE A C 1
ATOM 780 O O . ILE A 1 95 ? 2.760 -14.935 -0.875 1.00 82.69 95 ILE A O 1
ATOM 784 N N . PRO A 1 96 ? 4.787 -14.694 0.104 1.00 81.06 96 PRO A N 1
ATOM 785 C CA . PRO A 1 96 ? 5.466 -14.366 -1.137 1.00 81.06 96 PRO A CA 1
ATOM 786 C C . PRO A 1 96 ? 5.565 -15.615 -2.035 1.00 81.06 96 PRO A C 1
ATOM 788 O O . PRO A 1 96 ? 5.696 -16.727 -1.515 1.00 81.06 96 PRO A O 1
ATOM 791 N N . PRO A 1 97 ? 5.522 -15.457 -3.370 1.00 78.62 97 PRO A N 1
ATOM 792 C CA . PRO A 1 97 ? 5.727 -16.556 -4.312 1.00 78.62 97 PRO A CA 1
ATOM 793 C C . PRO A 1 97 ? 7.086 -17.252 -4.163 1.00 78.62 97 PRO A C 1
ATOM 795 O O . PRO A 1 97 ? 7.179 -18.464 -4.351 1.00 78.62 97 PRO A O 1
ATOM 798 N N . SER A 1 98 ? 8.143 -16.505 -3.827 1.00 82.75 98 SER A N 1
ATOM 799 C CA . SER A 1 98 ? 9.482 -17.052 -3.586 1.00 82.75 98 SER A CA 1
ATOM 800 C C . SER A 1 98 ? 10.307 -16.155 -2.652 1.00 82.75 98 SER A C 1
ATOM 802 O O . SER A 1 98 ? 9.822 -15.148 -2.143 1.00 82.75 98 SER A O 1
ATOM 804 N N . ALA A 1 99 ? 11.572 -16.510 -2.409 1.00 83.62 99 ALA A N 1
ATOM 805 C CA . ALA A 1 99 ? 12.494 -15.662 -1.648 1.00 83.62 99 ALA A CA 1
ATOM 806 C C . ALA A 1 99 ? 12.913 -14.385 -2.407 1.00 83.62 99 ALA A C 1
ATOM 808 O O . ALA A 1 99 ? 13.332 -13.413 -1.781 1.00 83.62 99 ALA A O 1
ATOM 809 N N . GLU A 1 100 ? 12.809 -14.390 -3.739 1.00 85.75 100 GLU A N 1
ATOM 810 C CA . GLU A 1 100 ? 13.258 -13.298 -4.614 1.00 85.75 100 GLU A CA 1
ATOM 811 C C . GLU A 1 100 ? 12.094 -12.515 -5.234 1.00 85.75 100 GLU A C 1
ATOM 813 O O . GLU A 1 100 ? 12.299 -11.420 -5.752 1.00 85.75 100 GLU A O 1
ATOM 818 N N . ASP A 1 101 ? 10.873 -13.044 -5.139 1.00 84.38 101 ASP A N 1
ATOM 819 C CA . ASP A 1 101 ? 9.656 -12.477 -5.712 1.00 84.38 101 ASP A CA 1
ATOM 820 C C . ASP A 1 101 ? 8.590 -12.311 -4.629 1.00 84.38 101 ASP A C 1
ATOM 822 O O . ASP A 1 101 ? 8.300 -13.248 -3.882 1.00 84.38 101 ASP A O 1
ATOM 826 N N . GLY A 1 102 ? 8.020 -11.112 -4.515 1.00 87.19 102 GLY A N 1
ATOM 827 C CA . GLY A 1 102 ? 7.093 -10.805 -3.438 1.00 87.19 102 GLY A CA 1
ATOM 828 C C . GLY A 1 102 ? 6.786 -9.325 -3.245 1.00 87.19 102 GLY A C 1
ATOM 829 O O . GLY A 1 102 ? 7.474 -8.427 -3.746 1.00 87.19 102 GLY A O 1
ATOM 830 N N . LEU A 1 103 ? 5.764 -9.083 -2.421 1.00 90.56 103 LEU A N 1
ATOM 831 C CA . LEU A 1 103 ? 5.398 -7.753 -1.951 1.00 90.56 103 LEU A CA 1
ATOM 832 C C . LEU A 1 103 ? 6.577 -7.147 -1.186 1.00 90.56 103 LEU A C 1
ATOM 834 O O . LEU A 1 103 ? 7.092 -7.752 -0.248 1.00 90.56 103 LEU A O 1
ATOM 838 N N . GLY A 1 104 ? 7.015 -5.958 -1.589 1.00 92.12 104 GLY A N 1
ATOM 839 C CA . GLY A 1 104 ? 8.195 -5.328 -0.996 1.00 92.12 104 GLY A CA 1
ATOM 840 C C . GLY A 1 104 ? 9.524 -5.714 -1.645 1.00 92.12 104 GLY A C 1
ATOM 841 O O . GLY A 1 104 ? 10.563 -5.143 -1.305 1.00 92.12 104 GLY A O 1
ATOM 842 N N . LEU A 1 105 ? 9.509 -6.664 -2.584 1.00 90.94 105 LEU A N 1
ATOM 843 C CA . LEU A 1 105 ? 10.690 -7.129 -3.302 1.00 90.94 105 LEU A CA 1
ATOM 844 C C . LEU A 1 105 ? 10.628 -6.725 -4.771 1.00 90.94 105 LEU A C 1
ATOM 846 O O . LEU A 1 105 ? 11.467 -5.940 -5.215 1.00 90.94 105 LEU A O 1
ATOM 850 N N . THR A 1 106 ? 9.646 -7.237 -5.495 1.00 89.44 106 THR A N 1
ATOM 851 C CA . THR A 1 106 ? 9.509 -7.120 -6.956 1.00 89.44 106 THR A CA 1
ATOM 852 C C . THR A 1 106 ? 8.271 -6.335 -7.356 1.00 89.44 106 THR A C 1
ATOM 854 O O . THR A 1 106 ? 8.200 -5.840 -8.479 1.00 89.44 106 THR A O 1
ATOM 857 N N . TYR A 1 107 ? 7.324 -6.174 -6.433 1.00 89.94 107 TYR A N 1
ATOM 858 C CA . TYR A 1 107 ? 6.106 -5.409 -6.643 1.00 89.94 107 TYR A CA 1
ATOM 859 C C . TYR A 1 107 ? 5.607 -4.751 -5.354 1.00 89.94 107 TYR A C 1
ATOM 861 O O . TYR A 1 107 ? 5.946 -5.148 -4.232 1.00 89.94 107 TYR A O 1
ATOM 869 N N . ALA A 1 108 ? 4.759 -3.744 -5.535 1.00 92.25 108 ALA A N 1
ATOM 870 C CA . ALA A 1 108 ? 3.867 -3.233 -4.504 1.00 92.25 108 ALA A CA 1
ATOM 871 C C . ALA A 1 108 ? 2.413 -3.437 -4.934 1.00 92.25 108 ALA A C 1
ATOM 873 O O . ALA A 1 108 ? 2.129 -3.784 -6.083 1.00 92.25 108 ALA A O 1
ATOM 874 N N . PHE A 1 109 ? 1.492 -3.248 -4.002 1.00 89.56 109 PHE A N 1
ATOM 875 C CA . PHE A 1 109 ? 0.070 -3.357 -4.260 1.00 89.56 109 PHE A CA 1
ATOM 876 C C . PHE A 1 109 ? -0.540 -1.990 -4.562 1.00 89.56 109 PHE A C 1
ATOM 878 O O . PHE A 1 109 ? -0.271 -1.024 -3.851 1.00 89.56 109 PHE A O 1
ATOM 885 N N . LEU A 1 110 ? -1.384 -1.919 -5.584 1.00 86.31 110 LEU A N 1
ATOM 886 C CA . LEU A 1 110 ? -2.159 -0.730 -5.923 1.00 86.31 110 LEU A CA 1
ATOM 887 C C . LEU A 1 110 ? -3.631 -1.104 -6.035 1.00 86.31 110 LEU A C 1
ATOM 889 O O . LEU A 1 110 ? -3.970 -2.157 -6.584 1.00 86.31 110 LEU A O 1
ATOM 893 N N . ARG A 1 111 ? -4.512 -0.229 -5.546 1.00 82.50 111 ARG A N 1
ATOM 894 C CA . ARG A 1 111 ? -5.956 -0.406 -5.668 1.00 82.50 111 ARG A CA 1
ATOM 895 C C . ARG A 1 111 ? -6.512 0.553 -6.716 1.00 82.50 111 ARG A C 1
ATOM 897 O O . ARG A 1 111 ? -6.344 1.761 -6.624 1.00 82.50 111 ARG A O 1
ATOM 904 N N . TYR A 1 112 ? -7.170 -0.007 -7.723 1.00 71.44 112 TYR A N 1
ATOM 905 C CA . TYR A 1 112 ? -7.578 0.681 -8.945 1.00 71.44 112 TYR A CA 1
ATOM 906 C C . TYR A 1 112 ? -9.087 0.536 -9.203 1.00 71.44 112 TYR A C 1
ATOM 908 O O . TYR A 1 112 ? -9.692 -0.476 -8.843 1.00 71.44 112 TYR A O 1
ATOM 916 N N . THR A 1 113 ? -9.690 1.529 -9.862 1.00 63.34 113 THR A N 1
ATOM 917 C CA . THR A 1 113 ? -10.994 1.411 -10.532 1.00 63.34 113 THR A CA 1
ATOM 918 C C . THR A 1 113 ? -10.812 1.481 -12.037 1.00 63.34 113 THR A C 1
ATOM 920 O O . THR A 1 113 ? -10.287 2.465 -12.549 1.00 63.34 113 THR A O 1
ATOM 923 N N . GLU A 1 114 ? -11.311 0.477 -12.766 1.00 53.69 114 GLU A N 1
ATOM 924 C CA . GLU A 1 114 ? -11.290 0.464 -14.244 1.00 53.69 114 GLU A CA 1
ATOM 925 C C . GLU A 1 114 ? -11.969 1.693 -14.871 1.00 53.69 114 GLU A C 1
ATOM 927 O O . GLU A 1 114 ? -11.663 2.066 -16.003 1.00 53.69 114 GLU A O 1
ATOM 932 N N . HIS A 1 115 ? -12.796 2.403 -14.100 1.00 50.03 115 HIS A N 1
ATOM 933 C CA . HIS A 1 115 ? -13.432 3.647 -14.503 1.00 50.03 115 HIS A CA 1
ATOM 934 C C . HIS A 1 115 ? -13.265 4.703 -13.406 1.00 50.03 115 HIS A C 1
ATOM 936 O O . HIS A 1 115 ? -13.998 4.697 -12.419 1.00 50.03 115 HIS A O 1
ATOM 942 N N . LEU A 1 116 ? -12.352 5.658 -13.618 1.00 49.41 116 LEU A N 1
ATOM 943 C CA . LEU A 1 116 ? -12.240 6.887 -12.811 1.00 49.41 116 LEU A CA 1
ATOM 944 C C . LEU A 1 116 ? -13.526 7.749 -12.852 1.00 49.41 116 LEU A C 1
ATOM 946 O O . LEU A 1 116 ? -13.613 8.755 -12.161 1.00 49.41 116 LEU A O 1
ATOM 950 N N . GLU A 1 117 ? -14.521 7.353 -13.652 1.00 46.47 117 GLU A N 1
ATOM 951 C CA . GLU A 1 117 ? -15.770 8.080 -13.906 1.00 46.47 117 GLU A CA 1
ATOM 952 C C . GLU A 1 117 ? -17.004 7.463 -13.219 1.00 46.47 117 GLU A C 1
ATOM 954 O O . GLU A 1 117 ? -18.097 8.013 -13.315 1.00 46.47 117 GLU A O 1
ATOM 959 N N . SER A 1 118 ? -16.869 6.329 -12.518 1.00 49.22 118 SER A N 1
ATOM 960 C CA . SER A 1 118 ? -17.993 5.660 -11.847 1.00 49.22 118 SER A CA 1
ATOM 961 C C . SER A 1 118 ? -17.801 5.664 -10.333 1.00 49.22 118 SER A C 1
ATOM 963 O O . SER A 1 118 ? -17.028 4.870 -9.795 1.00 49.22 118 SER A O 1
ATOM 965 N N . GLU A 1 119 ? -18.581 6.493 -9.636 1.00 50.28 119 GLU A N 1
ATOM 966 C CA . GLU A 1 119 ? -18.575 6.657 -8.171 1.00 50.28 119 GLU A CA 1
ATOM 967 C C . GLU A 1 119 ? -18.894 5.368 -7.380 1.00 50.28 119 GLU A C 1
ATOM 969 O O . GLU A 1 119 ? -18.829 5.350 -6.153 1.00 50.28 119 GLU A O 1
ATOM 974 N N . SER A 1 120 ? -19.250 4.270 -8.056 1.00 51.78 120 SER A N 1
ATOM 975 C CA . SER A 1 120 ? -19.665 3.002 -7.435 1.00 51.78 120 SER A CA 1
ATOM 976 C C . SER A 1 120 ? -19.083 1.752 -8.107 1.00 51.78 120 SER A C 1
ATOM 978 O O . SER A 1 120 ? -19.632 0.662 -7.953 1.00 51.78 120 SER A O 1
ATOM 980 N N . ALA A 1 121 ? -17.987 1.875 -8.867 1.00 54.28 121 ALA A N 1
ATOM 981 C CA . ALA A 1 121 ? -17.383 0.696 -9.489 1.00 54.28 121 ALA A CA 1
ATOM 982 C C . ALA A 1 121 ? -16.665 -0.178 -8.434 1.00 54.28 121 ALA A C 1
ATOM 984 O O . ALA A 1 121 ? -15.942 0.359 -7.587 1.00 54.28 121 ALA A O 1
ATOM 985 N N . PRO A 1 122 ? -16.814 -1.518 -8.477 1.00 60.94 122 PRO A N 1
ATOM 986 C CA . PRO A 1 122 ? -15.996 -2.412 -7.665 1.00 60.94 122 PRO A CA 1
ATOM 987 C C . PRO A 1 122 ? -14.511 -2.167 -7.967 1.00 60.94 122 PRO A C 1
ATOM 989 O O . PRO A 1 122 ? -14.104 -2.058 -9.124 1.00 60.94 122 PRO A O 1
ATOM 992 N N . GLY A 1 123 ? -13.704 -2.031 -6.913 1.00 61.72 123 GLY A N 1
ATOM 993 C CA . GLY A 1 123 ? -12.267 -1.808 -7.039 1.00 61.72 123 GLY A CA 1
ATOM 994 C C . GLY A 1 123 ? -11.521 -3.119 -7.252 1.00 61.72 123 GLY A C 1
ATOM 995 O O . GLY A 1 123 ? -11.757 -4.092 -6.534 1.00 61.72 123 GLY A O 1
ATOM 996 N N . TYR A 1 124 ? -10.572 -3.130 -8.184 1.00 68.19 124 TYR A N 1
ATOM 997 C CA . TYR A 1 124 ? -9.644 -4.241 -8.366 1.00 68.19 124 TYR A CA 1
ATOM 998 C C . TYR A 1 124 ? -8.281 -3.868 -7.800 1.00 68.19 124 TYR A C 1
ATOM 1000 O O . TYR A 1 124 ? -7.771 -2.769 -8.009 1.00 68.19 124 TYR A O 1
ATOM 1008 N N . GLY A 1 125 ? -7.682 -4.793 -7.063 1.00 71.12 125 GLY A N 1
ATOM 1009 C CA . GLY A 1 125 ? -6.328 -4.631 -6.562 1.00 71.12 125 GLY A CA 1
ATOM 1010 C C . GLY A 1 125 ? -5.338 -5.482 -7.348 1.00 71.12 125 GLY A C 1
ATOM 1011 O O . GLY A 1 125 ? -5.632 -6.640 -7.660 1.00 71.12 125 GLY A O 1
ATOM 1012 N N . PHE A 1 126 ? -4.176 -4.906 -7.647 1.00 74.44 126 PHE A N 1
ATOM 1013 C CA . PHE A 1 126 ? -3.131 -5.534 -8.449 1.00 74.44 126 PHE A CA 1
ATOM 1014 C C . PHE A 1 126 ? -1.769 -5.390 -7.783 1.00 74.44 126 PHE A C 1
ATOM 1016 O O . PHE A 1 126 ? -1.432 -4.344 -7.226 1.00 74.44 126 PHE A O 1
ATOM 1023 N N . PHE A 1 127 ? -0.958 -6.435 -7.905 1.00 77.44 127 PHE A N 1
ATOM 1024 C CA . PHE A 1 127 ? 0.475 -6.326 -7.674 1.00 77.44 127 PHE A CA 1
ATOM 1025 C C . PHE A 1 127 ? 1.148 -5.813 -8.943 1.00 77.44 127 PHE A C 1
ATOM 1027 O O . PHE A 1 127 ? 1.023 -6.426 -10.004 1.00 77.44 127 PHE A O 1
ATOM 1034 N N . VAL A 1 128 ? 1.848 -4.687 -8.831 1.00 80.88 128 VAL A N 1
ATOM 1035 C CA . VAL A 1 128 ? 2.524 -4.034 -9.954 1.00 80.88 128 VAL A CA 1
ATOM 1036 C C . VAL A 1 128 ? 3.962 -3.689 -9.586 1.00 80.88 128 VAL A C 1
ATOM 1038 O O . VAL A 1 128 ? 4.261 -3.280 -8.461 1.00 80.88 128 VAL A O 1
ATOM 1041 N N . TRP A 1 129 ? 4.856 -3.854 -10.557 1.00 79.75 129 TRP A N 1
ATOM 1042 C CA . TRP A 1 129 ? 6.273 -3.495 -10.457 1.00 79.75 129 TRP A CA 1
ATOM 1043 C C . TRP A 1 129 ? 6.496 -1.973 -10.414 1.00 79.75 129 TRP A C 1
ATOM 1045 O O . TRP A 1 129 ? 7.514 -1.498 -9.916 1.00 79.75 129 TRP A O 1
ATOM 1055 N N . MET A 1 130 ? 5.527 -1.205 -10.912 1.00 84.19 130 MET A N 1
ATOM 1056 C CA . MET A 1 130 ? 5.481 0.252 -10.868 1.00 84.19 130 MET A CA 1
ATOM 1057 C C . MET A 1 130 ? 4.035 0.706 -11.066 1.00 84.19 130 MET A C 1
ATOM 1059 O O . MET A 1 130 ? 3.277 0.047 -11.778 1.00 84.19 130 MET A O 1
ATOM 1063 N N . ALA A 1 131 ? 3.642 1.820 -10.456 1.00 80.94 131 ALA A N 1
ATOM 1064 C CA . ALA A 1 131 ? 2.354 2.424 -10.770 1.00 80.94 131 ALA A CA 1
ATOM 1065 C C . ALA A 1 131 ? 2.410 3.125 -12.133 1.00 80.94 131 ALA A C 1
ATOM 1067 O O . ALA A 1 131 ? 3.317 3.916 -12.375 1.00 80.94 131 ALA A O 1
ATOM 1068 N N . GLU A 1 132 ? 1.425 2.857 -12.991 1.00 79.88 132 GLU A N 1
ATOM 1069 C CA . GLU A 1 132 ? 1.363 3.388 -14.363 1.00 79.88 132 GLU A CA 1
ATOM 1070 C C . GLU A 1 132 ? 0.863 4.835 -14.451 1.00 79.88 132 GLU A C 1
ATOM 1072 O O . GLU A 1 132 ? 1.010 5.483 -15.490 1.00 79.88 132 GLU A O 1
ATOM 1077 N N . LYS A 1 133 ? 0.225 5.334 -13.385 1.00 86.25 133 LYS A N 1
ATOM 1078 C CA . LYS A 1 133 ? -0.396 6.662 -13.333 1.00 86.25 133 LYS A CA 1
ATOM 1079 C C . LYS A 1 133 ? -0.214 7.288 -11.955 1.00 86.25 133 LYS A C 1
ATOM 1081 O O . LYS A 1 133 ? -0.505 6.652 -10.939 1.00 86.25 133 LYS A O 1
ATOM 1086 N N . GLU A 1 134 ? 0.212 8.548 -11.923 1.00 90.00 134 GLU A N 1
ATOM 1087 C CA . GLU A 1 134 ? 0.423 9.312 -10.687 1.00 90.00 134 GLU A CA 1
ATOM 1088 C C . GLU A 1 134 ? -0.881 9.487 -9.895 1.00 90.00 134 GLU A C 1
ATOM 1090 O O . GLU A 1 134 ? -0.893 9.427 -8.664 1.00 90.00 134 GLU A O 1
ATOM 1095 N N . GLU A 1 135 ? -1.997 9.669 -10.602 1.00 88.00 135 GLU A N 1
ATOM 1096 C CA . GLU A 1 135 ? -3.326 9.889 -10.032 1.00 88.00 135 GLU A CA 1
ATOM 1097 C C . GLU A 1 135 ? -3.781 8.707 -9.177 1.00 88.00 135 GLU A C 1
ATOM 1099 O O . GLU A 1 135 ? -4.403 8.907 -8.135 1.00 88.00 135 GLU A O 1
ATOM 1104 N N . LEU A 1 136 ? -3.418 7.482 -9.567 1.00 85.88 136 LEU A N 1
ATOM 1105 C CA . LEU A 1 136 ? -3.755 6.281 -8.805 1.00 85.88 136 LEU A CA 1
ATOM 1106 C C . LEU A 1 136 ? -2.998 6.239 -7.481 1.00 85.88 136 LEU A C 1
ATOM 1108 O O . LEU A 1 136 ? -3.587 5.955 -6.442 1.00 85.88 136 LEU A O 1
ATOM 1112 N N . CYS A 1 137 ? -1.716 6.607 -7.489 1.00 89.69 137 CYS A N 1
ATOM 1113 C CA . CYS A 1 137 ? -0.930 6.727 -6.263 1.00 89.69 137 CYS A CA 1
ATOM 1114 C C . CYS A 1 137 ? -1.469 7.828 -5.347 1.00 89.69 137 CYS A C 1
ATOM 1116 O O . CYS A 1 137 ? -1.496 7.656 -4.127 1.00 89.69 137 CYS A O 1
ATOM 1118 N N . ARG A 1 138 ? -1.916 8.956 -5.919 1.00 91.75 138 ARG A N 1
ATOM 1119 C CA . ARG A 1 138 ? -2.561 10.026 -5.146 1.00 91.75 138 ARG A CA 1
ATOM 1120 C C . ARG A 1 138 ? -3.875 9.570 -4.523 1.00 91.75 138 ARG A C 1
ATOM 1122 O O . ARG A 1 138 ? -4.130 9.915 -3.370 1.00 91.75 138 ARG A O 1
ATOM 1129 N N . ALA A 1 139 ? -4.692 8.817 -5.254 1.00 89.31 139 ALA A N 1
ATOM 1130 C CA . ALA A 1 139 ? -5.935 8.264 -4.730 1.00 89.31 139 ALA A CA 1
ATOM 1131 C C . ALA A 1 139 ? -5.669 7.300 -3.565 1.00 89.31 139 ALA A C 1
ATOM 1133 O O . ALA A 1 139 ? -6.261 7.452 -2.495 1.00 89.31 139 ALA A O 1
ATOM 1134 N N . ASP A 1 140 ? -4.702 6.390 -3.727 1.00 91.31 140 ASP A N 1
ATOM 1135 C CA . ASP A 1 140 ? -4.266 5.467 -2.675 1.00 91.31 140 ASP A CA 1
ATOM 1136 C C . ASP A 1 140 ? -3.806 6.232 -1.420 1.00 91.31 140 ASP A C 1
ATOM 1138 O O . ASP A 1 140 ? -4.268 5.972 -0.306 1.00 91.31 140 ASP A O 1
ATOM 1142 N N . LEU A 1 141 ? -2.955 7.248 -1.603 1.00 94.25 141 LEU A N 1
ATOM 1143 C CA . LEU A 1 141 ? -2.470 8.109 -0.526 1.00 94.25 141 LEU A CA 1
ATOM 1144 C C . LEU A 1 141 ? -3.615 8.826 0.204 1.00 94.25 141 LEU A C 1
ATOM 1146 O O . LEU A 1 141 ? -3.671 8.807 1.436 1.00 94.25 141 LEU A O 1
ATOM 1150 N N . LYS A 1 142 ? -4.541 9.435 -0.542 1.00 93.44 142 LYS A N 1
ATOM 1151 C CA . LYS A 1 142 ? -5.692 10.162 0.011 1.00 93.44 142 LYS A CA 1
ATOM 1152 C C . LYS A 1 142 ? -6.608 9.232 0.807 1.00 93.44 142 LYS A C 1
ATOM 1154 O O . LYS A 1 142 ? -7.011 9.577 1.922 1.00 93.44 142 LYS A O 1
ATOM 1159 N N . ALA A 1 143 ? -6.896 8.045 0.275 1.00 92.25 143 ALA A N 1
ATOM 1160 C CA . ALA A 1 143 ? -7.702 7.038 0.951 1.00 92.25 143 ALA A CA 1
ATOM 1161 C C . ALA A 1 143 ? -7.040 6.575 2.257 1.00 92.25 143 ALA A C 1
ATOM 1163 O O . ALA A 1 143 ? -7.689 6.567 3.303 1.00 92.25 143 ALA A O 1
ATOM 1164 N N . LEU A 1 144 ? -5.736 6.283 2.244 1.00 93.69 144 LEU A N 1
ATOM 1165 C CA . LEU A 1 144 ? -4.998 5.882 3.446 1.00 93.69 144 LEU A CA 1
ATOM 1166 C C . LEU A 1 144 ? -4.920 6.988 4.502 1.00 93.69 144 LEU A C 1
ATOM 1168 O O . LEU A 1 144 ? -5.059 6.704 5.691 1.00 93.69 144 LEU A O 1
ATOM 1172 N N . GLN A 1 145 ? -4.728 8.246 4.098 1.00 94.06 145 GLN A N 1
ATOM 1173 C CA . GLN A 1 145 ? -4.751 9.387 5.018 1.00 94.06 145 GLN A CA 1
ATOM 1174 C C . GLN A 1 145 ? -6.132 9.554 5.669 1.00 94.06 145 GLN A C 1
ATOM 1176 O O . GLN A 1 145 ? -6.222 9.777 6.881 1.00 94.06 145 GLN A O 1
ATOM 1181 N N . SER A 1 146 ? -7.205 9.404 4.886 1.00 93.62 146 SER A N 1
ATOM 1182 C CA . SER A 1 146 ? -8.586 9.424 5.383 1.00 93.62 146 SER A CA 1
ATOM 1183 C C . SER A 1 146 ? -8.840 8.277 6.368 1.00 93.62 146 SER A C 1
ATOM 1185 O O . SER A 1 146 ? -9.244 8.520 7.508 1.00 93.62 146 SER A O 1
ATOM 1187 N N . LEU A 1 147 ? -8.496 7.043 5.983 1.00 91.69 147 LEU A N 1
ATOM 1188 C CA . LEU A 1 147 ? -8.601 5.856 6.832 1.00 91.69 147 LEU A CA 1
ATOM 1189 C C . LEU A 1 147 ? -7.839 6.049 8.146 1.00 91.69 147 LEU A C 1
ATOM 1191 O O . LEU A 1 147 ? -8.385 5.805 9.223 1.00 91.69 147 LEU A O 1
ATOM 1195 N N . TRP A 1 148 ? -6.595 6.528 8.076 1.00 91.25 148 TRP A N 1
ATOM 1196 C CA . TRP A 1 148 ? -5.766 6.776 9.251 1.00 91.25 148 TRP A CA 1
ATOM 1197 C C . TRP A 1 148 ? -6.421 7.761 10.217 1.00 91.25 148 TRP A C 1
ATOM 1199 O O . TRP A 1 148 ? -6.511 7.497 11.421 1.00 91.25 148 TRP A O 1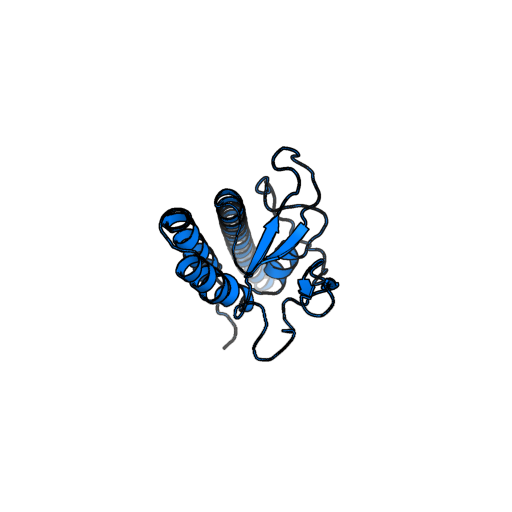
ATOM 1209 N N . LYS A 1 149 ? -6.924 8.881 9.688 1.00 90.50 149 LYS A N 1
ATOM 1210 C CA . LYS A 1 149 ? -7.634 9.894 10.470 1.00 90.50 149 LYS A CA 1
ATOM 1211 C C . LYS A 1 149 ? -8.847 9.286 11.174 1.00 90.50 149 LYS A C 1
ATOM 1213 O O . LYS A 1 149 ? -8.982 9.452 12.388 1.00 90.50 149 LYS A O 1
ATOM 1218 N N . THR A 1 150 ? -9.678 8.536 10.452 1.00 89.75 150 THR A N 1
ATOM 1219 C CA . THR A 1 150 ? -10.880 7.902 11.008 1.00 89.75 150 THR A CA 1
ATOM 1220 C C . THR A 1 150 ? -10.541 6.863 12.076 1.00 89.75 150 THR A C 1
ATOM 1222 O O . THR A 1 150 ? -11.107 6.906 13.169 1.00 89.75 150 THR A O 1
ATOM 1225 N N . ARG A 1 151 ? -9.581 5.961 11.826 1.00 87.38 151 ARG A N 1
ATOM 1226 C CA . ARG A 1 151 ? -9.181 4.934 12.807 1.00 87.38 151 ARG A CA 1
ATOM 1227 C C . ARG A 1 151 ? -8.553 5.546 14.059 1.00 87.38 151 ARG A C 1
ATOM 1229 O O . ARG A 1 151 ? -8.848 5.097 15.166 1.00 87.38 151 ARG A O 1
ATOM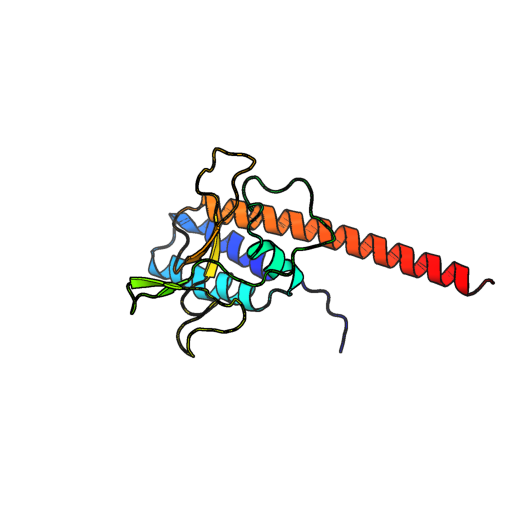 1236 N N . THR A 1 152 ? -7.774 6.617 13.912 1.00 87.69 152 THR A N 1
ATOM 1237 C CA . THR A 1 152 ? -7.218 7.367 15.050 1.00 87.69 152 THR A CA 1
ATOM 1238 C C . THR A 1 152 ? -8.322 7.990 15.909 1.00 87.69 152 THR A C 1
ATOM 1240 O O . THR A 1 152 ? -8.257 7.943 17.137 1.00 87.69 152 THR A O 1
ATOM 1243 N N . GLN A 1 153 ? -9.353 8.572 15.286 1.00 89.00 153 GLN A N 1
ATOM 1244 C CA . GLN A 1 153 ? -10.497 9.143 16.005 1.00 89.00 153 GLN A CA 1
ATOM 1245 C C . GLN A 1 153 ? -11.318 8.065 16.725 1.00 89.00 153 GL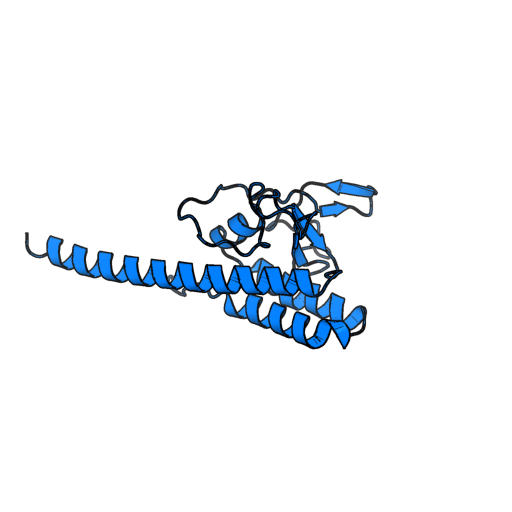N A C 1
ATOM 1247 O O . GLN A 1 153 ? -11.643 8.233 17.899 1.00 89.00 153 GLN A O 1
ATOM 1252 N N . GLN A 1 154 ? -11.595 6.940 16.056 1.00 86.50 154 GLN A N 1
ATOM 1253 C CA . GLN A 1 154 ? -12.303 5.800 16.648 1.00 86.50 154 GLN A CA 1
ATOM 1254 C C . GLN A 1 154 ? -11.552 5.231 17.858 1.00 86.50 154 GLN A C 1
ATOM 1256 O O . GLN A 1 154 ? -12.167 4.969 18.889 1.00 86.50 154 GLN A O 1
ATOM 1261 N N . LEU A 1 155 ? -10.223 5.097 17.770 1.00 86.19 155 LEU A N 1
ATOM 1262 C CA . LEU A 1 155 ? -9.408 4.636 18.894 1.00 86.19 155 LEU A CA 1
ATOM 1263 C C . LEU A 1 155 ? -9.505 5.584 20.094 1.00 86.19 155 LEU A C 1
ATOM 1265 O O . LEU A 1 155 ? -9.722 5.119 21.210 1.00 86.19 155 LEU A O 1
ATOM 1269 N N . LYS A 1 156 ? -9.382 6.900 19.870 1.00 88.75 156 LYS A N 1
ATOM 1270 C CA . LYS A 1 156 ? -9.512 7.904 20.940 1.00 88.75 156 LYS A CA 1
ATOM 1271 C C . LYS A 1 156 ? -10.873 7.813 21.628 1.00 88.75 156 LYS A C 1
ATOM 1273 O O . LYS A 1 156 ? -10.933 7.809 22.853 1.00 88.75 156 LYS A O 1
ATOM 1278 N N . LEU A 1 157 ? -11.951 7.685 20.850 1.00 88.56 157 LEU A N 1
ATOM 1279 C CA . LEU A 1 157 ? -13.304 7.539 21.387 1.00 88.56 157 LEU A CA 1
ATOM 1280 C C . LEU A 1 157 ? -13.444 6.270 22.241 1.00 88.56 157 LEU A C 1
ATOM 1282 O O . LEU A 1 157 ? -13.934 6.345 23.365 1.00 88.56 157 LEU A O 1
ATOM 1286 N N . LEU A 1 158 ? -12.972 5.125 21.737 1.00 87.19 158 LEU A N 1
ATOM 1287 C CA . LEU A 1 158 ? -13.009 3.853 22.464 1.00 87.19 158 LEU A CA 1
ATOM 1288 C C . LEU A 1 158 ? -12.196 3.912 23.763 1.00 87.19 158 LEU A C 1
ATOM 1290 O O . LEU A 1 158 ? -12.648 3.418 24.791 1.00 87.19 158 LEU A O 1
ATOM 1294 N N . GLN A 1 159 ? -11.025 4.554 23.747 1.00 89.62 159 GLN A N 1
ATOM 1295 C CA . GLN A 1 159 ? -10.218 4.765 24.951 1.00 89.62 159 GLN A CA 1
ATOM 1296 C C . GLN A 1 159 ? -10.968 5.606 25.993 1.00 89.62 159 GLN A C 1
ATOM 1298 O O . GLN A 1 159 ? -11.018 5.224 27.160 1.00 89.62 159 GLN A O 1
ATOM 1303 N N . SER A 1 160 ? -11.609 6.707 25.586 1.00 90.00 160 SER A N 1
ATOM 1304 C CA . SER A 1 160 ? -12.425 7.528 26.491 1.00 90.00 160 SER A CA 1
ATOM 1305 C C . SER A 1 160 ? -13.631 6.768 27.057 1.00 90.00 160 SER A C 1
ATOM 1307 O O . SER A 1 160 ? -13.941 6.899 28.243 1.00 90.00 160 SER A O 1
ATOM 1309 N N . GLN A 1 161 ? -14.299 5.948 26.242 1.00 89.31 161 GLN A N 1
ATOM 1310 C CA . GLN A 1 161 ? -15.426 5.115 26.677 1.00 89.31 161 GLN A CA 1
ATOM 1311 C C . GLN A 1 161 ? -14.996 4.035 27.674 1.00 89.31 161 GLN A C 1
ATOM 1313 O O . GLN A 1 161 ? -15.661 3.837 28.684 1.00 89.31 161 GLN A O 1
ATOM 1318 N N . LEU A 1 162 ? -13.859 3.376 27.438 1.00 87.88 162 LEU A N 1
ATOM 1319 C CA . LEU A 1 162 ? -13.321 2.383 28.369 1.00 87.88 162 LEU A CA 1
ATOM 1320 C C . LEU A 1 162 ? -12.949 3.019 29.711 1.00 87.88 162 LEU A C 1
ATOM 1322 O O . LEU A 1 162 ? -13.312 2.491 30.755 1.00 87.88 162 LEU A O 1
ATOM 1326 N N . LEU A 1 163 ? -12.289 4.179 29.701 1.00 88.81 163 LEU A N 1
ATOM 1327 C CA . LEU A 1 163 ? -11.916 4.880 30.933 1.00 88.81 163 LEU A CA 1
ATOM 1328 C C . LEU A 1 163 ? -13.140 5.365 31.727 1.00 88.81 163 LEU A C 1
ATOM 1330 O O . LEU A 1 163 ? -13.162 5.267 32.951 1.00 88.81 163 LEU A O 1
ATOM 1334 N N . SER A 1 164 ? -14.178 5.855 31.045 1.00 83.25 164 SER A N 1
ATOM 1335 C CA . SER A 1 164 ? -15.422 6.289 31.700 1.00 83.25 164 SER A CA 1
ATOM 1336 C C . SER A 1 164 ? -16.282 5.121 32.196 1.00 83.25 164 SER A C 1
ATOM 1338 O O . SER A 1 164 ? -16.841 5.212 33.286 1.00 83.25 164 SER A O 1
ATOM 1340 N N . GLY A 1 165 ? -16.339 4.007 31.460 1.00 69.94 165 GLY A N 1
ATOM 1341 C CA . GLY A 1 165 ? -17.039 2.788 31.876 1.00 69.94 165 GLY A CA 1
ATOM 1342 C C . GLY A 1 165 ? -16.364 2.068 33.048 1.00 69.94 165 GLY A C 1
ATOM 1343 O O . GLY A 1 165 ? -17.047 1.577 33.943 1.00 69.94 165 GLY A O 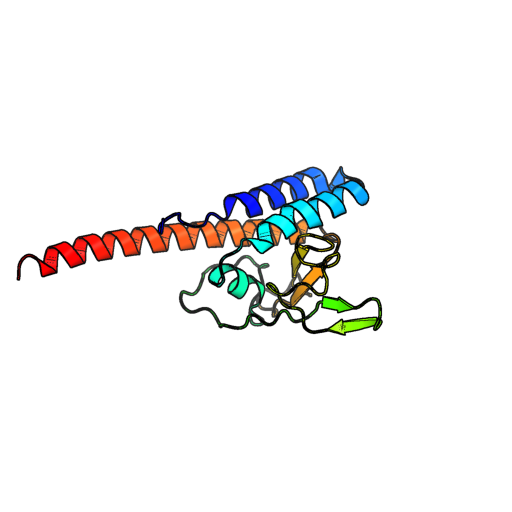1
ATOM 1344 N N . VAL A 1 166 ? -15.026 2.072 33.112 1.00 58.53 166 VAL A N 1
ATOM 1345 C CA . VAL A 1 166 ? -14.273 1.562 34.275 1.00 58.53 166 VAL A CA 1
ATOM 1346 C C . VAL A 1 166 ? -14.600 2.371 35.535 1.00 58.53 166 VAL A C 1
ATOM 1348 O O . VAL A 1 166 ? -14.809 1.785 36.592 1.00 58.53 166 VAL A O 1
ATOM 1351 N N . ASN A 1 167 ? -14.752 3.694 35.424 1.00 53.44 167 ASN A N 1
ATOM 1352 C CA . ASN A 1 167 ? -15.141 4.535 36.560 1.00 53.44 167 ASN A CA 1
ATOM 1353 C C . ASN A 1 167 ? -16.575 4.275 37.057 1.00 53.44 167 ASN A C 1
ATOM 1355 O O . ASN A 1 167 ? -16.859 4.523 38.224 1.00 53.44 167 ASN A O 1
ATOM 1359 N N . GLN A 1 168 ? -17.472 3.756 36.213 1.00 50.22 168 GLN A N 1
ATOM 1360 C CA . GLN A 1 168 ? -18.827 3.369 36.630 1.00 50.22 168 GLN A CA 1
ATOM 1361 C C . GLN A 1 168 ? -18.867 1.996 37.316 1.00 50.22 168 GLN A C 1
ATOM 1363 O O . GLN A 1 168 ? -19.701 1.782 38.187 1.00 50.22 168 GLN A O 1
ATOM 1368 N N . CYS A 1 169 ? -17.955 1.081 36.971 1.00 48.28 169 CYS A N 1
ATOM 1369 C CA . CYS A 1 169 ? -17.918 -0.268 37.543 1.00 48.28 169 CYS A CA 1
ATOM 1370 C C . CYS A 1 169 ? -17.207 -0.346 38.911 1.00 48.28 169 CYS A C 1
ATOM 1372 O O . CYS A 1 169 ? -17.343 -1.345 39.603 1.00 48.28 169 CYS A O 1
ATOM 1374 N N . VAL A 1 170 ? -16.445 0.686 39.298 1.00 50.50 170 VAL A N 1
ATOM 1375 C CA . VAL A 1 170 ? -15.751 0.780 40.604 1.00 50.50 170 VAL A CA 1
ATOM 1376 C C . VAL A 1 170 ? -16.608 1.493 41.668 1.00 50.50 170 VAL A C 1
ATOM 1378 O O . VAL A 1 170 ? -16.267 1.490 42.846 1.00 50.50 170 VAL A O 1
ATOM 1381 N N . LEU A 1 171 ? -17.732 2.096 41.267 1.00 47.53 171 LEU A N 1
ATOM 1382 C CA . LEU A 1 171 ? -18.652 2.830 42.147 1.00 47.53 171 LEU A CA 1
ATOM 1383 C C . LEU A 1 171 ? -19.978 2.088 42.418 1.00 47.53 171 LEU A C 1
ATOM 1385 O O . LEU A 1 171 ? -20.885 2.685 42.998 1.00 47.53 171 LEU A O 1
ATOM 1389 N N . ALA A 1 172 ? -20.093 0.824 42.003 1.00 42.06 172 ALA A N 1
ATOM 1390 C CA . ALA A 1 172 ? -21.232 -0.062 42.265 1.00 42.06 172 ALA A CA 1
ATOM 1391 C C . ALA A 1 172 ? -20.802 -1.222 43.169 1.00 42.06 172 ALA A C 1
ATOM 1393 O O . ALA A 1 172 ? -21.618 -1.615 44.032 1.00 42.06 172 ALA A O 1
#